Protein AF-A0A8T1NN93-F1 (afdb_monomer)

Nearest PDB structures (foldseek):
  7ung-assembly1_B9  TM=2.873E-01  e=2.394E+00  Homo sapiens
  7ung-assembly1_B0  TM=3.279E-01  e=4.125E+00  Homo sapiens
  8to0-assembly1_b  TM=2.936E-01  e=5.254E+00  Mus musculus

Solvent-accessible surface area (backbone atoms only — not comparable to full-atom values): 10200 Å² total; per-residue (Å²): 139,80,88,78,81,67,60,66,64,54,52,54,52,52,49,51,53,52,52,50,52,51,49,56,49,49,54,57,48,49,52,53,48,51,54,50,51,51,54,48,52,54,50,49,52,55,46,53,53,54,45,70,69,39,50,62,59,52,49,45,43,49,48,44,54,49,54,35,50,55,60,69,70,48,56,64,77,54,46,49,70,49,40,75,50,68,68,58,53,50,51,53,49,53,51,31,53,58,59,66,71,52,48,74,67,54,50,52,48,54,51,50,55,46,54,52,51,54,52,59,56,54,69,72,68,67,86,68,87,81,92,73,81,83,70,95,71,78,90,62,95,65,87,42,72,66,55,49,50,37,54,50,49,52,58,57,38,72,75,26,80,74,54,82,75,88,70,84,73,90,127

Radius of gyration: 30.6 Å; Cα contacts (8 Å, |Δi|>4): 57; chains: 1; bounding box: 56×47×96 Å

Structure (mmCIF, N/CA/C/O backbone):
data_AF-A0A8T1NN93-F1
#
_entry.id   AF-A0A8T1NN93-F1
#
loop_
_atom_site.group_PDB
_atom_site.id
_atom_site.type_symbol
_atom_site.label_atom_id
_atom_site.label_alt_id
_atom_site.label_comp_id
_atom_site.label_asym_id
_atom_site.label_entity_id
_atom_site.label_seq_id
_atom_site.pdbx_PDB_ins_code
_atom_site.Cartn_x
_atom_site.Cartn_y
_atom_site.Cartn_z
_atom_site.occupancy
_atom_site.B_iso_or_equiv
_atom_site.auth_seq_id
_atom_site.auth_comp_id
_atom_site.auth_asym_id
_atom_site.auth_atom_id
_atom_site.pdbx_PDB_model_num
ATOM 1 N N . MET A 1 1 ? 31.760 -30.870 -70.519 1.00 38.84 1 MET A N 1
ATOM 2 C CA . MET A 1 1 ? 32.379 -30.112 -69.416 1.00 38.84 1 MET A CA 1
ATOM 3 C C . MET A 1 1 ? 32.224 -28.653 -69.789 1.00 38.84 1 MET A C 1
ATOM 5 O O . MET A 1 1 ? 32.880 -28.238 -70.729 1.00 38.84 1 MET A O 1
ATOM 9 N N . TRP A 1 2 ? 31.260 -27.952 -69.193 1.00 49.47 2 TRP A N 1
ATOM 10 C CA . TRP A 1 2 ? 31.042 -26.522 -69.429 1.00 49.47 2 TRP A CA 1
ATOM 11 C C . TRP A 1 2 ? 31.575 -25.758 -68.215 1.00 49.47 2 TRP A C 1
ATOM 13 O O . TRP A 1 2 ? 31.363 -26.193 -67.085 1.00 49.47 2 TRP A O 1
ATOM 23 N N . GLU A 1 3 ? 32.341 -24.703 -68.485 1.00 45.94 3 GLU A N 1
ATOM 24 C CA . GLU A 1 3 ? 33.008 -23.828 -67.519 1.00 45.94 3 GLU A CA 1
ATOM 25 C C . GLU A 1 3 ? 32.014 -23.156 -66.562 1.00 45.94 3 GLU A C 1
ATOM 27 O O . GLU A 1 3 ? 31.079 -22.485 -66.986 1.00 45.94 3 GLU A O 1
ATOM 32 N N . ASN A 1 4 ? 32.267 -23.325 -65.262 1.00 49.56 4 ASN A N 1
ATOM 33 C CA . ASN A 1 4 ? 31.512 -22.781 -64.128 1.00 49.56 4 ASN A CA 1
ATOM 34 C C . ASN A 1 4 ? 32.011 -21.386 -63.689 1.00 49.56 4 ASN A C 1
ATOM 36 O O . ASN A 1 4 ? 31.954 -21.037 -62.517 1.00 49.56 4 ASN A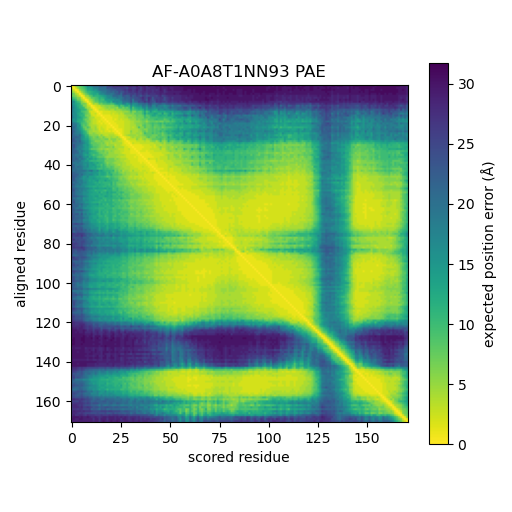 O 1
ATOM 40 N N . SER A 1 5 ? 32.588 -20.589 -64.588 1.00 54.12 5 SER A N 1
ATOM 41 C CA . SER A 1 5 ? 33.332 -19.374 -64.213 1.00 54.12 5 SER A CA 1
ATOM 42 C C . SER A 1 5 ? 32.494 -18.086 -64.183 1.00 54.12 5 SER A C 1
ATOM 44 O O . SER A 1 5 ? 33.062 -17.000 -64.115 1.00 54.12 5 SER A O 1
ATOM 46 N N . GLY A 1 6 ? 31.162 -18.183 -64.283 1.00 51.41 6 GLY A N 1
ATOM 47 C CA . GLY A 1 6 ? 30.247 -17.031 -64.310 1.00 51.41 6 GLY A CA 1
ATOM 48 C C . GLY A 1 6 ? 29.432 -16.804 -63.032 1.00 51.41 6 GLY A C 1
ATOM 49 O O . GLY A 1 6 ? 29.016 -15.678 -62.787 1.00 51.41 6 GLY A O 1
ATOM 50 N N . GLU A 1 7 ? 29.223 -17.838 -62.212 1.00 54.31 7 GLU A N 1
ATOM 51 C CA . GLU A 1 7 ? 28.372 -17.758 -61.008 1.00 54.31 7 GLU A CA 1
ATOM 52 C C . GLU A 1 7 ? 29.134 -17.209 -59.784 1.00 54.31 7 GLU A C 1
ATOM 54 O O . GLU A 1 7 ? 28.562 -16.519 -58.946 1.00 54.31 7 GLU A O 1
ATOM 59 N N . GLU A 1 8 ? 30.454 -17.411 -59.729 1.00 53.81 8 GLU A N 1
ATOM 60 C CA . GLU A 1 8 ? 31.299 -17.052 -58.577 1.00 53.81 8 GLU A CA 1
ATOM 61 C C . GLU A 1 8 ? 31.497 -15.525 -58.414 1.00 53.81 8 GLU A C 1
ATOM 63 O O . GLU A 1 8 ? 31.651 -15.017 -57.301 1.00 53.81 8 GLU A O 1
ATOM 68 N N . PHE A 1 9 ? 31.457 -14.761 -59.516 1.00 52.81 9 PHE A N 1
ATOM 69 C CA . PHE A 1 9 ? 31.613 -13.298 -59.483 1.00 52.81 9 PHE A CA 1
ATOM 70 C C . PHE A 1 9 ? 30.316 -12.586 -59.060 1.00 52.81 9 PHE A C 1
ATOM 72 O O . PHE A 1 9 ? 30.372 -11.605 -58.317 1.00 52.81 9 PHE A O 1
ATOM 79 N N . ASP A 1 10 ? 29.158 -13.106 -59.479 1.00 62.69 10 ASP A N 1
ATOM 80 C CA . ASP A 1 10 ? 27.834 -12.559 -59.153 1.00 62.69 10 ASP A CA 1
ATOM 81 C C . ASP A 1 10 ? 27.493 -12.802 -57.675 1.00 62.69 10 ASP A C 1
ATOM 83 O O . ASP A 1 10 ? 27.188 -11.857 -56.944 1.00 62.69 10 ASP A O 1
ATOM 87 N N . GLU A 1 11 ? 27.719 -14.027 -57.186 1.00 69.12 11 GLU A N 1
ATOM 88 C CA . GLU A 1 11 ? 27.493 -14.409 -55.787 1.00 69.12 11 GLU A CA 1
ATOM 89 C C . GLU A 1 11 ? 28.345 -13.575 -54.814 1.00 69.12 11 GLU A C 1
ATOM 91 O O . GLU A 1 11 ? 27.843 -13.091 -53.799 1.00 69.12 11 GLU A O 1
ATOM 96 N N . SER A 1 12 ? 29.615 -13.307 -55.144 1.00 73.69 12 SER A N 1
ATOM 97 C CA . SER A 1 12 ? 30.487 -12.467 -54.306 1.00 73.69 12 SER A CA 1
ATOM 98 C C . SER A 1 12 ? 29.979 -11.023 -54.158 1.00 73.69 12 SER A C 1
ATOM 100 O O . SER A 1 12 ? 30.104 -10.421 -53.087 1.00 73.69 12 SER A O 1
ATOM 102 N N . SER A 1 13 ? 29.356 -10.482 -55.209 1.00 76.81 13 SER A N 1
ATOM 103 C CA . SER A 1 13 ? 28.810 -9.123 -55.232 1.00 76.81 13 SER A CA 1
ATOM 104 C C . SER A 1 13 ? 27.467 -9.026 -54.500 1.00 76.81 13 SER A C 1
ATOM 106 O O . SER A 1 13 ? 27.203 -8.049 -53.791 1.00 76.81 13 SER A O 1
ATOM 108 N N . GLU A 1 14 ? 26.639 -10.070 -54.602 1.00 80.12 14 GLU A N 1
ATOM 109 C CA . GLU A 1 14 ? 25.393 -10.181 -53.850 1.00 80.12 14 GLU A CA 1
ATOM 110 C C . GLU A 1 14 ? 25.655 -10.345 -52.356 1.00 80.12 14 GLU A C 1
ATOM 112 O O . GLU A 1 14 ? 25.001 -9.679 -51.545 1.00 80.12 14 GLU A O 1
ATOM 117 N N . LEU A 1 15 ? 26.653 -11.160 -52.002 1.00 84.12 15 LEU A N 1
ATOM 118 C CA . LEU A 1 15 ? 27.126 -11.313 -50.635 1.00 84.12 15 LEU A CA 1
ATOM 119 C C . LEU A 1 15 ? 27.607 -9.968 -50.079 1.00 84.12 15 LEU A C 1
ATOM 121 O O . LEU A 1 15 ? 27.141 -9.577 -49.011 1.00 84.12 15 LEU A O 1
ATOM 125 N N . ASP A 1 16 ? 28.466 -9.213 -50.777 1.00 86.31 16 ASP A N 1
ATOM 126 C CA . ASP A 1 16 ? 28.946 -7.903 -50.290 1.00 86.31 16 ASP A CA 1
ATOM 127 C C . ASP A 1 16 ? 27.799 -6.893 -50.089 1.00 86.31 16 ASP A C 1
ATOM 129 O O . ASP A 1 16 ? 27.717 -6.228 -49.051 1.00 86.31 16 ASP A O 1
ATOM 133 N N . ARG A 1 17 ? 26.831 -6.844 -51.016 1.00 85.88 17 ARG A N 1
ATOM 134 C CA . ARG A 1 17 ? 25.621 -6.014 -50.877 1.00 85.88 17 ARG A CA 1
ATOM 135 C C . ARG A 1 17 ? 24.796 -6.411 -49.652 1.00 85.88 17 ARG A C 1
ATOM 137 O O . ARG A 1 17 ? 24.309 -5.546 -48.917 1.00 85.88 17 ARG A O 1
ATOM 144 N N . GLU A 1 18 ? 24.610 -7.708 -49.425 1.00 84.56 18 GLU A N 1
ATOM 145 C CA . GLU A 1 18 ? 23.870 -8.215 -48.271 1.00 84.56 18 GLU A CA 1
ATOM 146 C C . GLU A 1 18 ? 24.617 -7.938 -46.953 1.00 84.56 18 GLU A C 1
ATOM 148 O O . GLU A 1 18 ? 24.004 -7.532 -45.960 1.00 84.56 18 GLU A O 1
ATOM 153 N N . TRP A 1 19 ? 25.947 -8.065 -46.957 1.00 85.00 19 TRP A N 1
ATOM 154 C CA . TRP A 1 19 ? 26.824 -7.702 -45.845 1.00 85.00 19 TRP A CA 1
ATOM 155 C C . TRP A 1 19 ? 26.725 -6.216 -45.495 1.00 85.00 19 TRP A C 1
ATOM 157 O O . TRP A 1 19 ? 26.563 -5.884 -44.318 1.00 85.00 19 TRP A O 1
ATOM 167 N N . GLN A 1 20 ? 26.775 -5.318 -46.483 1.00 84.19 20 GLN A N 1
ATOM 168 C CA . GLN A 1 20 ? 26.622 -3.876 -46.264 1.00 84.19 20 GLN A CA 1
ATOM 169 C C . GLN A 1 20 ? 25.238 -3.534 -45.710 1.00 84.19 20 GLN A C 1
ATOM 171 O O . GLN A 1 20 ? 25.134 -2.838 -44.697 1.00 84.19 20 GLN A O 1
ATOM 176 N N . ARG A 1 21 ? 24.176 -4.108 -46.290 1.00 85.56 21 ARG A N 1
ATOM 177 C CA . ARG A 1 21 ? 22.802 -3.909 -45.814 1.00 85.56 21 ARG A CA 1
ATOM 178 C C . ARG A 1 21 ? 22.633 -4.356 -44.361 1.00 85.56 21 ARG A C 1
ATOM 180 O O . ARG A 1 21 ? 22.065 -3.615 -43.559 1.00 85.56 21 ARG A O 1
ATOM 187 N N . ARG A 1 22 ? 23.120 -5.552 -44.003 1.00 82.94 22 ARG A N 1
ATOM 188 C CA . ARG A 1 22 ? 23.084 -6.038 -42.613 1.00 82.94 22 ARG A CA 1
ATOM 189 C C . ARG A 1 2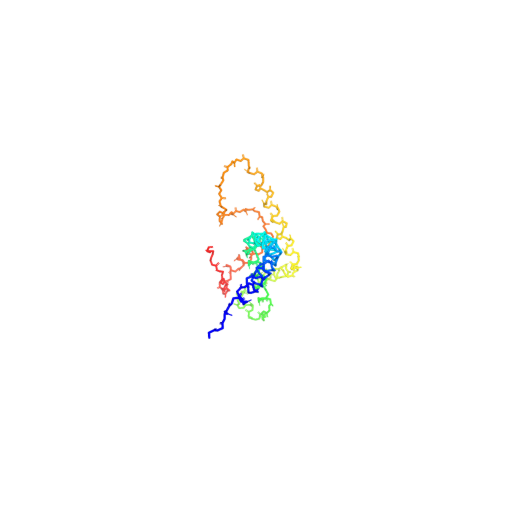2 ? 23.875 -5.115 -41.697 1.00 82.94 22 ARG A C 1
ATOM 191 O O . ARG A 1 22 ? 23.379 -4.752 -40.638 1.00 82.94 22 ARG A O 1
ATOM 198 N N . ARG A 1 23 ? 25.071 -4.690 -42.106 1.00 82.50 23 ARG A N 1
ATOM 199 C CA . ARG A 1 23 ? 25.928 -3.795 -41.320 1.00 82.50 23 ARG A CA 1
ATOM 200 C C . ARG A 1 23 ? 25.224 -2.475 -40.993 1.00 82.50 23 ARG A C 1
ATOM 202 O O . ARG A 1 23 ? 25.169 -2.091 -39.829 1.00 82.50 23 ARG A O 1
ATOM 209 N N . GLU A 1 24 ? 24.632 -1.811 -41.981 1.00 80.50 24 GLU A N 1
ATOM 210 C CA . GLU A 1 24 ? 23.891 -0.555 -41.781 1.00 80.50 24 GLU A CA 1
ATOM 211 C C . GLU A 1 24 ? 22.666 -0.729 -40.876 1.00 80.50 24 GLU A C 1
ATOM 213 O O . GLU A 1 24 ? 22.397 0.104 -39.999 1.00 80.50 24 GLU A O 1
ATOM 218 N N . GLN A 1 25 ? 21.946 -1.843 -41.044 1.00 79.12 25 GLN A N 1
ATOM 219 C CA . GLN A 1 25 ? 20.836 -2.200 -40.169 1.00 79.12 25 GLN A CA 1
ATOM 220 C C . GLN A 1 25 ? 21.312 -2.417 -38.734 1.00 79.12 25 GLN A C 1
ATOM 222 O O . GLN A 1 25 ? 20.744 -1.802 -37.836 1.00 79.12 25 GLN A O 1
ATOM 227 N N . TYR A 1 26 ? 22.365 -3.202 -38.501 1.00 79.81 26 TYR A N 1
ATOM 228 C CA . TYR A 1 26 ? 22.877 -3.476 -37.157 1.00 79.81 26 TYR A CA 1
ATOM 229 C C . TYR A 1 26 ? 23.505 -2.252 -36.488 1.00 79.81 26 TYR A C 1
ATOM 231 O O . TYR A 1 26 ? 23.354 -2.098 -35.282 1.00 79.81 26 TYR A O 1
ATOM 239 N N . HIS A 1 27 ? 24.135 -1.335 -37.227 1.00 80.19 27 HIS A N 1
ATOM 240 C CA . HIS A 1 27 ? 24.610 -0.077 -36.638 1.00 80.19 27 HIS A CA 1
ATOM 241 C C . HIS A 1 27 ? 23.452 0.805 -36.166 1.00 80.19 27 HIS A C 1
ATOM 243 O O . HIS A 1 27 ? 23.476 1.324 -35.051 1.00 80.19 27 HIS A O 1
ATOM 249 N N . THR A 1 28 ? 22.417 0.951 -36.996 1.00 82.12 28 THR A N 1
ATOM 250 C CA . THR A 1 28 ? 21.271 1.813 -36.678 1.00 82.12 28 THR A CA 1
ATOM 251 C C . THR A 1 28 ? 20.400 1.202 -35.579 1.00 82.12 28 THR A C 1
ATOM 253 O O . THR A 1 28 ? 19.984 1.909 -34.659 1.00 82.12 28 THR A O 1
ATOM 256 N N . HIS A 1 29 ? 20.142 -0.108 -35.648 1.00 83.38 29 HIS A N 1
ATOM 257 C CA . HIS A 1 29 ? 19.383 -0.831 -34.629 1.00 83.38 29 HIS A CA 1
ATOM 258 C C . HIS A 1 29 ? 20.182 -0.934 -33.332 1.00 83.38 29 HIS A C 1
ATOM 260 O O . HIS A 1 29 ? 19.659 -0.554 -32.294 1.00 83.38 29 HIS A O 1
ATOM 266 N N . GLY A 1 30 ? 21.464 -1.300 -33.390 1.00 87.12 30 GLY A N 1
ATOM 267 C CA . GLY A 1 30 ? 22.323 -1.410 -32.211 1.00 87.12 30 GLY A CA 1
ATOM 268 C C . GLY A 1 30 ? 22.500 -0.086 -31.463 1.00 87.12 30 GLY A C 1
ATOM 269 O O . GLY A 1 30 ? 22.475 -0.073 -30.237 1.00 87.12 30 GLY A O 1
ATOM 270 N N . TYR A 1 31 ? 22.595 1.051 -32.163 1.00 87.06 31 TYR A N 1
ATOM 271 C CA . TYR A 1 31 ? 22.619 2.363 -31.504 1.00 87.06 31 TYR A CA 1
ATOM 272 C C . TYR A 1 31 ? 21.290 2.681 -30.806 1.00 87.06 31 TYR A C 1
ATOM 274 O O . TYR A 1 31 ? 21.279 3.100 -29.649 1.00 87.06 31 TYR A O 1
ATOM 282 N N . ARG A 1 32 ? 20.155 2.460 -31.483 1.00 90.50 32 ARG A N 1
ATOM 283 C CA . ARG A 1 32 ? 18.826 2.682 -30.891 1.00 90.50 32 ARG A CA 1
ATOM 284 C C . ARG A 1 32 ? 18.585 1.775 -29.687 1.00 90.50 32 ARG A C 1
ATOM 286 O O . ARG A 1 32 ? 18.113 2.256 -28.662 1.00 90.50 32 ARG A O 1
ATOM 293 N N . GLU A 1 33 ? 18.934 0.500 -29.804 1.00 90.94 33 GLU A N 1
ATOM 294 C CA . GLU A 1 33 ? 18.854 -0.479 -28.722 1.00 90.94 33 GLU A CA 1
ATOM 295 C C . GLU A 1 33 ? 19.768 -0.098 -27.565 1.00 90.94 33 GLU A C 1
ATOM 297 O O . GLU A 1 33 ? 19.313 -0.108 -26.430 1.00 90.94 33 GLU A O 1
ATOM 302 N N . GLY A 1 34 ? 21.003 0.338 -27.827 1.00 92.31 34 GLY A N 1
ATOM 303 C CA . GLY A 1 34 ? 21.914 0.817 -26.788 1.00 92.31 34 GLY A CA 1
ATOM 304 C C . GLY A 1 34 ? 21.357 2.013 -26.009 1.00 92.31 34 GLY A C 1
ATOM 305 O O . GLY A 1 34 ? 21.431 2.040 -24.782 1.00 92.31 34 GLY A O 1
ATOM 306 N N . ILE A 1 35 ? 20.733 2.979 -26.694 1.00 91.44 35 ILE A N 1
ATOM 307 C CA . ILE A 1 35 ? 20.067 4.118 -26.039 1.00 91.44 35 ILE A CA 1
ATOM 308 C C . ILE A 1 35 ? 18.856 3.660 -25.218 1.00 91.44 35 ILE A C 1
ATOM 310 O O . ILE A 1 35 ? 18.665 4.134 -24.096 1.00 91.44 35 ILE A O 1
ATOM 314 N N . SER A 1 36 ? 18.033 2.757 -25.753 1.00 92.12 36 SER A N 1
ATOM 315 C CA . SER A 1 36 ? 16.876 2.211 -25.034 1.00 92.12 36 SER A CA 1
ATOM 316 C C . SER A 1 36 ? 17.301 1.402 -23.807 1.00 92.12 36 SER A C 1
ATOM 318 O O . SER A 1 36 ? 16.792 1.657 -22.720 1.00 92.12 36 SER A O 1
ATOM 320 N N . ALA A 1 37 ? 18.284 0.513 -23.952 1.00 92.69 37 ALA A N 1
ATOM 321 C CA . ALA A 1 37 ? 18.837 -0.299 -22.874 1.00 92.69 37 ALA A CA 1
ATOM 322 C C . ALA A 1 37 ? 19.474 0.566 -21.781 1.00 92.69 37 ALA A C 1
ATOM 324 O O . ALA A 1 37 ? 19.277 0.305 -20.600 1.00 92.69 37 ALA A O 1
ATOM 325 N N . GLY A 1 38 ? 20.180 1.641 -22.152 1.00 92.38 38 GLY A N 1
ATOM 326 C CA . GLY A 1 38 ? 20.723 2.595 -21.184 1.00 92.38 38 GLY A CA 1
ATOM 327 C C . GLY A 1 38 ? 19.631 3.304 -20.377 1.00 92.38 38 GLY A C 1
ATOM 328 O O . GLY A 1 38 ? 19.715 3.375 -19.153 1.00 92.38 38 GLY A O 1
ATOM 329 N N . LYS A 1 39 ? 18.569 3.781 -21.043 1.00 93.12 39 LYS A N 1
ATOM 330 C CA . LYS A 1 39 ? 17.413 4.399 -20.365 1.00 93.12 39 LYS A CA 1
ATOM 331 C C . LYS A 1 39 ? 16.711 3.421 -19.432 1.00 93.12 39 LYS A C 1
ATOM 333 O O . LYS A 1 39 ? 16.343 3.796 -18.322 1.00 93.12 39 LYS A O 1
ATOM 338 N N . GLU A 1 40 ? 16.524 2.189 -19.889 1.00 93.25 40 GLU A N 1
ATOM 339 C CA . GLU A 1 40 ? 15.908 1.132 -19.098 1.00 93.25 40 GLU A CA 1
ATOM 340 C C . GLU A 1 40 ? 16.757 0.791 -17.872 1.00 93.25 40 GLU A C 1
ATOM 342 O O . GLU A 1 40 ? 16.224 0.768 -16.767 1.00 93.25 40 GLU A O 1
ATOM 347 N N . ALA A 1 41 ? 18.071 0.620 -18.030 1.00 91.56 41 ALA A N 1
ATOM 348 C CA . ALA A 1 41 ? 18.976 0.336 -16.921 1.00 91.56 41 ALA A CA 1
ATOM 349 C C . ALA A 1 41 ? 18.922 1.431 -15.842 1.00 91.56 41 ALA A C 1
ATOM 351 O O . ALA A 1 41 ? 18.759 1.126 -14.660 1.00 91.56 41 ALA A O 1
ATOM 352 N N . SER A 1 42 ? 18.970 2.710 -16.236 1.00 89.38 42 SER A N 1
ATOM 353 C CA . SER A 1 42 ? 18.838 3.824 -15.287 1.00 89.38 42 SER A CA 1
ATOM 354 C C . SER A 1 42 ? 17.458 3.876 -14.617 1.00 89.38 42 SER A C 1
ATOM 356 O O . SER A 1 42 ? 17.359 4.174 -13.427 1.00 89.38 42 SER A O 1
ATOM 358 N N . ALA A 1 43 ? 16.380 3.570 -15.347 1.00 92.25 43 ALA A N 1
ATOM 359 C CA . ALA A 1 43 ? 15.034 3.515 -14.775 1.00 92.25 43 ALA A CA 1
ATOM 360 C C . ALA A 1 43 ? 14.878 2.355 -13.775 1.00 92.25 43 ALA A C 1
ATOM 362 O O . ALA A 1 43 ? 14.281 2.539 -12.713 1.00 92.25 43 ALA A O 1
ATOM 363 N N . GLN A 1 44 ? 15.445 1.184 -14.079 1.00 94.00 44 GLN A N 1
ATOM 364 C CA . GLN A 1 44 ? 15.456 0.026 -13.184 1.00 94.00 44 GLN A CA 1
ATOM 365 C C . GLN A 1 44 ? 16.250 0.306 -11.906 1.00 94.00 44 GLN A C 1
ATOM 367 O O . GLN A 1 44 ? 15.807 -0.070 -10.823 1.00 94.00 44 GLN A O 1
ATOM 372 N N . GLU A 1 45 ? 17.389 0.995 -11.997 1.00 91.81 45 GLU A N 1
ATOM 373 C CA . GLU A 1 45 ? 18.157 1.410 -10.819 1.00 91.81 45 GLU A CA 1
ATOM 374 C C . GLU A 1 45 ? 17.318 2.300 -9.890 1.00 91.81 45 GLU A C 1
ATOM 376 O O . GLU A 1 45 ? 17.183 2.002 -8.700 1.00 91.81 45 GLU A O 1
ATOM 381 N N . GLY A 1 46 ? 16.676 3.335 -10.443 1.00 89.56 46 GLY A N 1
ATOM 382 C CA . GLY A 1 46 ? 15.782 4.210 -9.683 1.00 89.56 46 GLY A CA 1
ATOM 383 C C . GLY A 1 46 ? 14.597 3.460 -9.065 1.00 89.56 46 GLY A C 1
ATOM 384 O O . GLY A 1 46 ? 14.274 3.668 -7.893 1.00 89.56 46 GLY A O 1
ATOM 385 N N . PHE A 1 47 ? 13.988 2.541 -9.820 1.00 92.75 47 PHE A N 1
ATOM 386 C CA . PHE A 1 47 ? 12.919 1.679 -9.319 1.00 92.75 47 PHE A CA 1
ATOM 387 C C . PHE A 1 47 ? 13.394 0.800 -8.160 1.00 92.75 47 PHE A C 1
ATOM 389 O O . PHE A 1 47 ? 12.734 0.755 -7.128 1.00 92.75 47 PHE A O 1
ATOM 396 N N . ASN A 1 48 ? 14.545 0.138 -8.288 1.00 92.88 48 ASN A N 1
ATOM 397 C CA . ASN A 1 48 ? 15.077 -0.753 -7.258 1.00 92.88 48 ASN A CA 1
ATOM 398 C C . ASN A 1 48 ? 15.346 -0.012 -5.944 1.00 92.88 48 ASN A C 1
ATOM 400 O O . ASN A 1 48 ? 15.063 -0.545 -4.870 1.00 92.88 48 ASN A O 1
ATOM 404 N N . ILE A 1 49 ? 15.870 1.214 -6.020 1.00 89.81 49 ILE A N 1
ATOM 405 C CA . ILE A 1 49 ? 16.077 2.072 -4.846 1.00 89.81 49 ILE A CA 1
ATOM 406 C C . ILE A 1 49 ? 14.727 2.415 -4.206 1.00 89.81 49 ILE A C 1
ATOM 408 O O . ILE A 1 49 ? 14.532 2.158 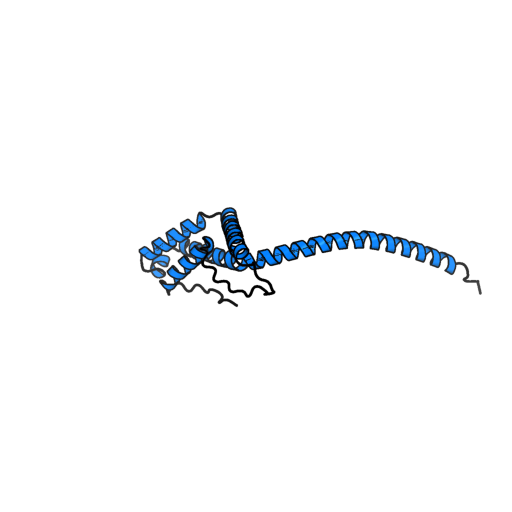-3.017 1.00 89.81 49 ILE A O 1
ATOM 412 N N . GLY A 1 50 ? 13.776 2.930 -4.992 1.00 89.50 50 GLY A N 1
ATOM 413 C CA . GLY A 1 50 ? 12.449 3.295 -4.491 1.00 89.50 50 GLY A CA 1
ATOM 414 C C . GLY A 1 50 ? 11.671 2.104 -3.927 1.00 89.50 50 GLY A C 1
ATOM 415 O O . GLY A 1 50 ? 11.008 2.223 -2.898 1.00 89.50 50 GLY A O 1
ATOM 416 N N . PHE A 1 51 ? 11.793 0.929 -4.543 1.00 91.19 51 PHE A N 1
ATOM 417 C CA . PHE A 1 51 ? 11.178 -0.309 -4.078 1.00 91.19 51 PHE A CA 1
ATOM 418 C C . PHE A 1 51 ? 11.732 -0.722 -2.713 1.00 91.19 51 PHE A C 1
ATOM 420 O O . PHE A 1 51 ? 10.958 -0.933 -1.785 1.00 91.19 51 PHE A O 1
ATOM 427 N N . LYS A 1 52 ? 13.061 -0.759 -2.546 1.00 90.44 52 LYS A N 1
ATOM 428 C CA . LYS A 1 52 ? 13.690 -1.083 -1.254 1.00 90.44 52 LYS A CA 1
ATOM 429 C C . LYS A 1 52 ? 13.256 -0.131 -0.140 1.00 90.44 52 LYS A C 1
ATOM 431 O O . LYS A 1 52 ? 13.022 -0.577 0.975 1.00 90.44 52 LYS A O 1
ATOM 436 N N . GLN A 1 53 ? 13.127 1.160 -0.447 1.00 89.06 53 GLN A N 1
ATOM 437 C CA . GLN A 1 53 ? 12.704 2.169 0.529 1.00 89.06 53 GLN A CA 1
ATOM 438 C C . GLN A 1 53 ? 11.216 2.063 0.891 1.00 89.06 53 GLN A C 1
ATOM 440 O O . GLN A 1 53 ? 10.839 2.345 2.025 1.00 89.06 53 GLN A O 1
ATOM 445 N N . SER A 1 54 ? 10.362 1.670 -0.057 1.00 89.69 54 SER A N 1
ATOM 446 C CA . SER A 1 54 ? 8.904 1.691 0.119 1.00 89.69 54 SER A CA 1
ATOM 447 C C . SER A 1 54 ? 8.294 0.354 0.529 1.00 89.69 54 SER A C 1
ATOM 449 O O . SER A 1 54 ? 7.225 0.362 1.135 1.00 89.69 54 SER A O 1
ATOM 451 N N . VAL A 1 55 ? 8.935 -0.784 0.234 1.00 90.56 55 VAL A N 1
ATOM 452 C CA . VAL A 1 55 ? 8.317 -2.115 0.372 1.00 90.56 55 VAL A CA 1
ATOM 453 C C . VAL A 1 55 ? 7.826 -2.395 1.791 1.00 90.56 55 VAL A C 1
ATOM 455 O O . VAL A 1 55 ? 6.679 -2.800 1.963 1.00 90.56 55 VAL A O 1
ATOM 458 N N . LEU A 1 56 ? 8.643 -2.116 2.809 1.00 89.88 56 LEU A N 1
ATOM 459 C CA . LEU A 1 56 ? 8.287 -2.380 4.204 1.00 89.88 56 LEU A CA 1
ATOM 460 C C . LEU A 1 56 ? 7.171 -1.445 4.686 1.00 89.88 56 LEU A C 1
ATOM 462 O O . LEU A 1 56 ? 6.185 -1.898 5.261 1.00 89.88 56 LEU A O 1
ATOM 466 N N . VAL A 1 57 ? 7.291 -0.146 4.398 1.00 90.56 57 VAL A N 1
ATOM 467 C CA . VAL A 1 57 ? 6.289 0.854 4.799 1.00 90.56 57 VAL A CA 1
ATOM 468 C C . VAL A 1 57 ? 4.951 0.586 4.111 1.00 90.56 57 VAL A C 1
ATOM 470 O O . VAL A 1 57 ? 3.905 0.605 4.756 1.00 90.56 57 VAL A O 1
ATOM 473 N N . GLY A 1 58 ? 4.977 0.286 2.811 1.00 92.31 58 GLY A N 1
ATOM 474 C CA . GLY A 1 58 ? 3.794 -0.062 2.031 1.00 92.31 58 GLY A CA 1
ATOM 475 C C . GLY A 1 58 ? 3.140 -1.358 2.509 1.00 92.31 58 GLY A C 1
ATOM 476 O O . GLY A 1 58 ? 1.914 -1.419 2.603 1.00 92.31 58 GLY A O 1
ATOM 477 N N . TYR A 1 59 ? 3.940 -2.365 2.870 1.00 92.06 59 TYR A N 1
ATOM 478 C CA . TYR A 1 59 ? 3.449 -3.611 3.454 1.00 92.06 59 TYR A CA 1
ATOM 479 C C . TYR A 1 59 ? 2.746 -3.373 4.796 1.00 92.06 59 TYR A C 1
ATOM 481 O O . TYR A 1 59 ? 1.587 -3.759 4.960 1.00 92.06 59 TYR A O 1
ATOM 489 N N . ASN A 1 60 ? 3.401 -2.669 5.723 1.00 92.38 60 ASN A N 1
ATOM 490 C CA . ASN A 1 60 ? 2.843 -2.344 7.037 1.00 92.38 60 ASN A CA 1
ATOM 491 C C . ASN A 1 60 ? 1.557 -1.518 6.908 1.00 92.38 60 ASN A C 1
ATOM 493 O O . ASN A 1 60 ? 0.552 -1.831 7.543 1.00 92.38 60 ASN A O 1
ATOM 497 N N . TRP A 1 61 ? 1.541 -0.520 6.022 1.00 94.19 61 TRP A N 1
ATOM 498 C CA . TRP A 1 61 ? 0.341 0.262 5.724 1.00 94.19 61 TRP A CA 1
ATOM 499 C C . TRP A 1 61 ? -0.808 -0.604 5.185 1.00 94.19 61 TRP A C 1
ATOM 501 O O . TRP A 1 61 ? -1.963 -0.450 5.595 1.00 94.19 61 TRP A O 1
ATOM 511 N N . GLY A 1 62 ? -0.492 -1.554 4.301 1.00 93.88 62 GLY A N 1
ATOM 512 C CA . GLY A 1 62 ? -1.442 -2.536 3.786 1.00 93.88 62 GLY A CA 1
ATOM 513 C C . GLY A 1 62 ? -2.032 -3.423 4.883 1.00 93.88 62 GLY A C 1
ATOM 514 O O . GLY A 1 62 ? -3.246 -3.624 4.906 1.00 93.88 62 GLY A O 1
ATOM 515 N N . ILE A 1 63 ? -1.207 -3.892 5.824 1.00 93.62 63 ILE A N 1
ATOM 516 C CA . ILE A 1 63 ? -1.652 -4.664 6.995 1.00 93.62 63 ILE A CA 1
ATOM 517 C C . ILE A 1 63 ? -2.629 -3.843 7.836 1.00 93.62 63 ILE A C 1
ATOM 519 O O . ILE A 1 63 ? -3.722 -4.324 8.132 1.00 93.62 63 ILE A O 1
ATOM 523 N N . VAL A 1 64 ? -2.280 -2.595 8.171 1.00 94.38 64 VAL A N 1
ATOM 524 C CA . VAL A 1 64 ? -3.148 -1.729 8.982 1.00 94.38 64 VAL A CA 1
ATOM 525 C C . VAL A 1 64 ? -4.512 -1.554 8.326 1.00 94.38 64 VAL A C 1
ATOM 527 O O . VAL A 1 64 ? -5.546 -1.784 8.958 1.00 94.38 64 VAL A O 1
ATOM 530 N N . ARG A 1 65 ? -4.528 -1.205 7.036 1.00 94.75 65 ARG A N 1
ATOM 531 C CA . ARG A 1 65 ? -5.758 -1.065 6.245 1.00 94.75 65 ARG A CA 1
ATOM 532 C C . ARG A 1 65 ? -6.555 -2.365 6.200 1.00 94.75 65 ARG A C 1
ATOM 534 O O . ARG A 1 65 ? -7.768 -2.336 6.394 1.00 94.75 65 ARG A O 1
ATOM 541 N N . GLY A 1 66 ? -5.893 -3.492 5.953 1.00 94.69 66 GLY A N 1
ATOM 542 C CA . GLY A 1 66 ? -6.530 -4.798 5.813 1.00 94.69 66 GLY A CA 1
ATOM 543 C C . GLY A 1 66 ? -7.175 -5.285 7.107 1.00 94.69 66 GLY A C 1
ATOM 544 O O . GLY A 1 66 ? -8.360 -5.616 7.110 1.00 94.69 66 GLY A O 1
ATOM 545 N N . VAL A 1 67 ? -6.426 -5.277 8.212 1.00 93.75 67 VAL A N 1
ATOM 546 C CA . VAL A 1 67 ? -6.908 -5.746 9.521 1.00 93.75 67 VAL A CA 1
ATO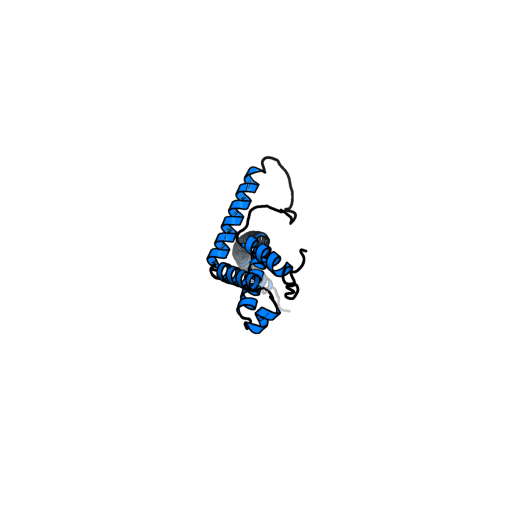M 547 C C . VAL A 1 67 ? -8.064 -4.880 10.010 1.00 93.75 67 VAL A C 1
ATOM 549 O O . VAL A 1 67 ? -9.116 -5.407 10.366 1.00 93.75 67 VAL A O 1
ATOM 552 N N . THR A 1 68 ? -7.914 -3.555 9.968 1.00 94.19 68 THR A N 1
ATOM 553 C CA . THR A 1 68 ? -8.977 -2.642 10.412 1.00 94.19 68 THR A CA 1
ATOM 554 C C . THR A 1 68 ? -10.230 -2.755 9.543 1.00 94.19 68 THR A C 1
ATOM 556 O O . THR A 1 68 ? -11.334 -2.753 10.082 1.00 94.19 68 THR A O 1
ATOM 559 N N . SER A 1 69 ? -10.091 -2.941 8.223 1.00 95.00 69 SER A N 1
ATOM 560 C CA . SER A 1 69 ? -11.229 -3.196 7.321 1.00 95.00 69 SER A CA 1
ATOM 561 C C . SER A 1 69 ? -11.945 -4.501 7.636 1.00 95.00 69 SER A C 1
ATOM 563 O O . SER A 1 69 ? -13.177 -4.544 7.672 1.00 95.00 69 SER A O 1
ATOM 565 N N . ALA A 1 70 ? -11.178 -5.574 7.850 1.00 93.50 70 ALA A N 1
ATOM 566 C CA . ALA A 1 70 ? -11.725 -6.882 8.173 1.00 93.50 70 ALA A CA 1
ATOM 567 C C . ALA A 1 70 ? -12.508 -6.811 9.485 1.00 93.50 70 ALA A C 1
ATOM 569 O O . ALA A 1 70 ? -13.674 -7.197 9.510 1.00 93.50 70 ALA A O 1
ATOM 570 N N . LEU A 1 71 ? -11.913 -6.223 10.529 1.00 91.50 71 LEU A N 1
ATOM 571 C CA . LEU A 1 71 ? -12.564 -6.005 11.819 1.00 91.50 71 LEU A CA 1
ATOM 572 C C . LEU A 1 71 ? -13.825 -5.153 11.683 1.00 91.50 71 LEU A C 1
ATOM 574 O O . LEU A 1 71 ? -14.866 -5.553 12.195 1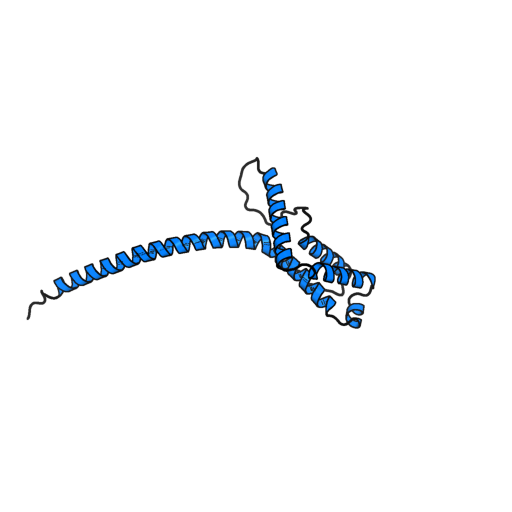.00 91.50 71 LEU A O 1
ATOM 578 N N . ALA A 1 72 ? -13.777 -4.028 10.962 1.00 92.25 72 ALA A N 1
ATOM 579 C CA . ALA A 1 72 ? -14.937 -3.160 10.755 1.00 92.25 72 ALA A CA 1
ATOM 580 C C . ALA A 1 72 ? -16.104 -3.890 10.065 1.00 92.25 72 ALA A C 1
ATOM 582 O O . ALA A 1 72 ? -17.265 -3.636 10.395 1.00 92.25 72 ALA A O 1
ATOM 583 N N . SER A 1 73 ? -15.794 -4.840 9.179 1.00 93.00 73 SER A N 1
ATOM 584 C CA . SER A 1 73 ? -16.770 -5.626 8.414 1.00 93.00 73 SER A CA 1
ATOM 585 C C . SER A 1 73 ? -17.403 -6.785 9.199 1.00 93.00 73 SER A C 1
ATOM 587 O O . SER A 1 73 ? -18.379 -7.371 8.731 1.00 93.00 73 SER A O 1
ATOM 589 N N . LEU A 1 74 ? -16.876 -7.144 10.377 1.00 92.50 74 LEU A N 1
ATOM 590 C CA . LEU A 1 74 ? -17.443 -8.224 11.190 1.00 92.50 74 LEU A CA 1
ATOM 591 C C . LEU A 1 74 ? -18.800 -7.821 11.807 1.00 92.50 74 LEU A C 1
ATOM 593 O O . LEU A 1 74 ? -18.999 -6.657 12.163 1.00 92.50 74 LEU A O 1
ATOM 597 N N . PRO A 1 75 ? -19.728 -8.772 12.013 1.00 92.44 75 PRO A N 1
ATOM 598 C CA . PRO A 1 75 ? -20.930 -8.536 12.811 1.00 92.44 75 PRO A CA 1
ATOM 599 C C . PRO A 1 75 ? -20.587 -8.204 14.269 1.00 92.44 75 PRO A C 1
ATOM 601 O O . PRO A 1 75 ? -19.637 -8.761 14.823 1.00 92.44 75 PRO A O 1
ATOM 604 N N . ASP A 1 76 ? -21.401 -7.372 14.919 1.00 89.31 76 ASP A N 1
ATOM 605 C CA . ASP A 1 76 ? -21.127 -6.889 16.282 1.00 89.31 76 ASP A CA 1
ATOM 606 C C . ASP A 1 76 ? -21.005 -8.025 17.305 1.00 89.31 76 ASP A C 1
ATOM 608 O O . ASP A 1 76 ? -20.041 -8.062 18.064 1.00 89.31 76 ASP A O 1
ATOM 612 N N . GLY A 1 77 ? -21.865 -9.046 17.230 1.00 88.19 77 GLY A N 1
ATOM 613 C CA . GLY A 1 77 ? -21.775 -10.208 18.124 1.00 88.19 77 GLY A CA 1
ATOM 614 C C . GLY A 1 77 ? -20.493 -11.041 17.959 1.00 88.19 77 GLY A C 1
ATOM 615 O O . GLY A 1 77 ? -20.111 -11.769 18.873 1.00 88.19 77 GLY A O 1
ATOM 616 N N . LEU A 1 78 ? -19.812 -10.951 16.809 1.00 86.88 78 LEU A N 1
ATOM 617 C CA . LEU A 1 78 ? -18.502 -11.574 16.610 1.00 86.88 78 LEU A CA 1
ATOM 618 C C . LEU A 1 78 ? -17.386 -10.643 17.101 1.00 86.88 78 LEU A C 1
ATOM 620 O O . LEU A 1 78 ? -16.487 -11.103 17.798 1.00 86.88 78 LEU A O 1
ATOM 624 N N . LYS A 1 79 ? -17.483 -9.334 16.832 1.00 88.69 79 LYS A N 1
ATOM 625 C CA . LYS A 1 79 ? -16.556 -8.321 17.368 1.00 88.69 79 LYS A CA 1
ATOM 626 C C . LYS A 1 79 ? -16.492 -8.358 18.893 1.00 88.69 79 LYS A C 1
ATOM 628 O O . LYS A 1 79 ? -15.403 -8.330 19.443 1.00 88.69 79 LYS A O 1
ATOM 633 N N . GLU A 1 80 ? -17.636 -8.476 19.560 1.00 89.06 80 GLU A N 1
ATOM 634 C CA . GLU A 1 80 ? -17.736 -8.582 21.022 1.00 89.06 80 GLU A CA 1
ATOM 635 C C . GLU A 1 80 ? -17.051 -9.834 21.584 1.00 89.06 80 GLU A C 1
ATOM 637 O O . GLU A 1 80 ? -16.541 -9.804 22.699 1.00 89.06 80 GLU A O 1
ATOM 642 N N . ARG A 1 81 ? -17.018 -10.932 20.816 1.00 86.38 81 ARG A N 1
ATOM 643 C CA . ARG A 1 81 ? -16.341 -12.176 21.212 1.00 86.38 81 ARG A CA 1
ATOM 644 C C . ARG A 1 81 ? -14.834 -12.141 20.990 1.00 86.38 81 ARG A C 1
ATOM 646 O O . ARG A 1 81 ? -14.117 -12.807 21.725 1.00 86.38 81 ARG A O 1
ATOM 653 N N . LEU A 1 82 ? -14.366 -11.440 19.957 1.00 85.81 82 LEU A N 1
ATOM 654 C CA . LEU A 1 82 ? -12.932 -11.312 19.672 1.00 85.81 82 LEU A CA 1
ATOM 655 C C . LEU A 1 82 ? -12.285 -10.188 20.490 1.00 85.81 82 LEU A C 1
ATOM 657 O O . LEU A 1 82 ? -11.119 -10.293 20.855 1.00 85.81 82 LEU A O 1
ATOM 661 N N . ILE A 1 83 ? -13.033 -9.118 20.762 1.00 87.88 83 ILE A N 1
ATOM 662 C CA . ILE A 1 83 ? -12.592 -7.944 21.511 1.00 87.88 83 ILE A CA 1
ATOM 663 C C . ILE A 1 83 ? -13.598 -7.737 22.639 1.00 87.88 83 ILE A C 1
ATOM 665 O O . ILE A 1 83 ? -14.664 -7.161 22.421 1.00 87.88 83 ILE A O 1
ATOM 669 N N . GLU A 1 84 ? -13.270 -8.215 23.838 1.00 83.94 84 GLU A N 1
ATOM 670 C CA . GLU A 1 84 ? -14.206 -8.265 24.971 1.00 83.94 84 GLU A CA 1
ATOM 671 C C . GLU A 1 84 ? -14.564 -6.863 25.499 1.00 83.94 84 GLU A C 1
ATOM 673 O O . GLU A 1 84 ? -15.731 -6.563 25.775 1.00 83.94 84 GLU A O 1
ATOM 678 N N . THR A 1 85 ? -13.582 -5.961 25.566 1.00 89.00 85 THR A N 1
ATOM 679 C CA . THR A 1 85 ? -13.744 -4.615 26.134 1.00 89.00 85 THR A CA 1
ATOM 680 C C . THR A 1 85 ? -14.305 -3.623 25.114 1.00 89.00 85 THR A C 1
ATOM 682 O O . THR A 1 85 ? -13.794 -3.501 24.000 1.00 89.00 85 THR A O 1
ATOM 685 N N . GLN A 1 86 ? -15.320 -2.847 25.514 1.00 88.00 86 GLN A N 1
ATOM 686 C CA . GLN A 1 86 ? -15.901 -1.794 24.668 1.00 88.00 86 GLN A CA 1
ATOM 687 C C . GLN A 1 86 ? -14.876 -0.718 24.285 1.00 88.00 86 GLN A C 1
ATOM 689 O O . GLN A 1 86 ? -14.836 -0.317 23.128 1.00 88.00 86 GLN A O 1
ATOM 694 N N . GLU A 1 87 ? -14.013 -0.310 25.217 1.00 91.62 87 GLU A N 1
ATOM 695 C CA . GLU A 1 87 ? -12.951 0.680 24.980 1.00 91.62 87 GLU A CA 1
ATOM 696 C C . GLU A 1 87 ? -12.038 0.261 23.821 1.00 91.62 87 GLU A C 1
ATOM 698 O O . GLU A 1 87 ? -11.804 1.035 22.899 1.00 91.62 87 GLU A O 1
ATOM 703 N N . LYS A 1 88 ? -11.619 -1.010 23.784 1.00 89.06 88 LYS A N 1
ATOM 704 C CA . LYS A 1 88 ? -10.792 -1.548 22.696 1.00 89.06 88 LYS A CA 1
ATOM 705 C C . LYS A 1 88 ? -11.528 -1.568 21.359 1.00 89.06 88 LYS A C 1
ATOM 707 O O . LYS A 1 88 ? -10.946 -1.236 20.328 1.00 89.06 88 LYS A O 1
ATOM 712 N N . ARG A 1 89 ? -12.820 -1.915 21.352 1.00 91.50 89 ARG A N 1
ATOM 713 C CA . ARG A 1 89 ? -13.648 -1.835 20.133 1.00 91.50 89 ARG A CA 1
ATOM 714 C C . ARG A 1 89 ? -13.745 -0.402 19.614 1.00 91.50 89 ARG A C 1
ATOM 716 O O . ARG A 1 89 ? -13.764 -0.193 18.401 1.00 91.50 89 ARG A O 1
ATOM 723 N N . ASP A 1 90 ? -13.799 0.567 20.520 1.00 93.00 90 ASP A N 1
ATOM 724 C CA . ASP A 1 90 ? -13.815 1.984 20.182 1.00 93.00 90 ASP A CA 1
ATOM 725 C C . ASP A 1 90 ? -12.461 2.444 19.619 1.00 93.00 90 ASP A C 1
ATOM 727 O O . ASP A 1 90 ? -12.447 3.106 18.583 1.00 93.00 90 ASP A O 1
ATOM 731 N N . GLU A 1 91 ? -11.340 2.011 20.205 1.00 94.00 91 GLU A N 1
ATOM 732 C CA . GLU A 1 91 ? -9.984 2.254 19.683 1.00 94.00 91 GLU A CA 1
ATOM 733 C C . GLU A 1 91 ? -9.813 1.695 18.259 1.00 94.00 91 GLU A C 1
ATOM 735 O O . GLU A 1 91 ? -9.420 2.427 17.350 1.00 94.00 91 GLU A O 1
ATOM 740 N N . PHE A 1 92 ? -10.202 0.437 18.011 1.00 93.50 92 PHE A N 1
ATOM 741 C CA . PHE A 1 92 ? -10.148 -0.154 16.666 1.00 93.50 92 PHE A CA 1
ATOM 742 C C . PHE A 1 92 ? -11.016 0.594 15.649 1.00 93.50 92 PHE A C 1
ATOM 744 O O . PHE A 1 92 ? -10.636 0.710 14.480 1.00 93.50 92 PHE A O 1
ATOM 751 N N . ARG A 1 93 ? -12.178 1.110 16.069 1.00 94.38 93 ARG A N 1
ATOM 752 C CA . ARG A 1 93 ? -13.041 1.926 15.206 1.00 94.38 93 ARG A CA 1
ATOM 753 C C . ARG A 1 93 ? -12.382 3.263 14.867 1.00 94.38 93 ARG A C 1
ATOM 755 O O . ARG A 1 93 ? -12.359 3.631 13.696 1.00 94.38 93 ARG A O 1
ATOM 762 N N . VAL A 1 94 ? -11.819 3.957 15.856 1.00 96.06 94 VAL A N 1
ATOM 763 C CA . VAL A 1 94 ? -11.103 5.226 15.644 1.00 96.06 94 VAL A CA 1
ATOM 764 C C . VAL A 1 94 ? -9.896 5.025 14.725 1.00 96.06 94 VAL A C 1
ATOM 766 O O . VAL A 1 94 ? -9.688 5.818 13.801 1.00 96.06 94 VAL A O 1
ATOM 769 N N . LEU A 1 95 ? -9.138 3.941 14.915 1.00 95.44 95 LEU A N 1
ATOM 770 C CA . LEU A 1 95 ? -8.028 3.578 14.037 1.00 95.44 95 LEU A CA 1
ATOM 771 C C . LEU A 1 95 ? -8.516 3.314 12.605 1.00 95.44 95 LEU A C 1
ATOM 773 O O . LEU A 1 95 ? -7.944 3.850 11.655 1.00 95.44 95 LEU A O 1
ATOM 777 N N . TYR A 1 96 ? -9.597 2.542 12.438 1.00 96.12 96 TYR A N 1
ATOM 778 C CA . TYR A 1 96 ? -10.209 2.284 11.131 1.00 96.12 96 TYR A CA 1
ATOM 779 C C . TYR A 1 96 ? -10.594 3.585 10.419 1.00 96.12 96 TYR A C 1
ATOM 781 O O . TYR A 1 96 ? -10.193 3.784 9.271 1.00 96.12 96 TYR A O 1
ATOM 789 N N . GLU A 1 97 ? -11.321 4.479 11.092 1.00 96.12 97 GLU A N 1
ATOM 790 C CA . GLU A 1 97 ? -11.758 5.764 10.536 1.00 96.12 97 GLU A CA 1
ATOM 791 C C . GLU A 1 97 ? -10.565 6.647 10.151 1.00 96.12 97 GLU A C 1
ATOM 793 O O . GLU A 1 97 ? -10.518 7.187 9.043 1.00 96.12 97 GLU A O 1
ATOM 798 N N . SER A 1 98 ? -9.554 6.723 11.021 1.00 95.06 98 SER A N 1
ATOM 799 C CA . SER A 1 98 ? -8.333 7.500 10.785 1.00 95.06 98 SER A CA 1
ATOM 800 C C . SER A 1 98 ? -7.583 7.004 9.549 1.00 95.06 98 SER A C 1
ATOM 802 O O . SER A 1 98 ? -7.259 7.781 8.651 1.00 95.06 98 SER A O 1
ATOM 804 N N . VAL A 1 99 ? -7.367 5.695 9.454 1.00 94.62 99 VAL A N 1
ATOM 805 C CA . VAL A 1 99 ? -6.623 5.048 8.367 1.00 94.62 99 VAL A CA 1
ATOM 806 C C . VAL A 1 99 ? -7.398 5.067 7.040 1.00 94.62 99 VAL A C 1
ATOM 808 O O . VAL A 1 99 ? -6.798 5.168 5.964 1.00 94.62 99 VAL A O 1
ATOM 811 N N . HIS A 1 100 ? -8.730 4.994 7.084 1.00 95.00 100 HIS A N 1
ATOM 812 C CA . HIS A 1 100 ? -9.579 5.028 5.888 1.00 95.00 100 HIS A CA 1
ATOM 813 C C . HIS A 1 100 ? -9.871 6.435 5.382 1.00 95.00 100 HIS A C 1
ATOM 815 O O . HIS A 1 100 ? -10.147 6.594 4.194 1.00 95.00 100 HIS A O 1
ATOM 821 N N . SER A 1 101 ? -9.739 7.452 6.235 1.00 95.69 101 SER A N 1
ATOM 822 C CA . SER A 1 101 ? -9.784 8.852 5.804 1.00 95.69 101 SER A CA 1
ATOM 823 C C . SER A 1 101 ? -8.611 9.230 4.887 1.00 95.69 101 SER A C 1
ATOM 825 O O . SER A 1 101 ? -8.728 10.152 4.081 1.00 95.69 101 SER A O 1
ATOM 827 N N . ILE A 1 102 ? -7.495 8.496 4.969 1.00 95.31 102 ILE A N 1
ATOM 828 C CA . ILE A 1 102 ? -6.296 8.729 4.162 1.00 95.31 102 ILE A CA 1
ATOM 829 C C . ILE A 1 102 ? -6.466 8.076 2.783 1.00 95.31 102 ILE A C 1
ATOM 831 O O . ILE A 1 102 ? -6.641 6.856 2.653 1.00 95.31 102 ILE A O 1
ATOM 835 N N . SER A 1 103 ? -6.390 8.895 1.731 1.00 95.75 103 SER A N 1
ATOM 836 C CA . SER A 1 103 ? -6.402 8.417 0.347 1.00 95.75 103 SER A CA 1
ATOM 837 C C . SER A 1 103 ? -5.071 7.754 -0.033 1.00 95.75 103 SER A C 1
ATOM 839 O O . SER A 1 103 ? -4.046 7.940 0.620 1.00 95.75 103 SER A O 1
ATOM 841 N N . THR A 1 104 ? -5.050 6.989 -1.127 1.00 93.38 104 THR A N 1
ATOM 842 C CA . THR A 1 104 ? -3.805 6.391 -1.646 1.00 93.38 104 THR A CA 1
ATOM 843 C C . THR A 1 104 ? -2.775 7.448 -2.051 1.00 93.38 104 THR A C 1
ATOM 845 O O . THR A 1 104 ? -1.579 7.252 -1.848 1.00 93.38 104 THR A O 1
ATOM 848 N N . VAL A 1 105 ? -3.239 8.581 -2.585 1.00 94.94 105 VAL A N 1
ATOM 849 C CA . VAL A 1 105 ? -2.393 9.715 -2.978 1.00 94.94 105 VAL A CA 1
ATOM 850 C C . VAL A 1 105 ? -1.808 10.402 -1.747 1.00 94.94 105 VAL A C 1
ATOM 852 O O . VAL A 1 105 ? -0.616 10.699 -1.723 1.00 94.94 105 VAL A O 1
ATOM 855 N N . ASP A 1 106 ? -2.616 10.601 -0.706 1.00 95.25 106 ASP A N 1
ATOM 856 C CA . ASP A 1 106 ? -2.151 11.214 0.539 1.00 95.25 106 ASP A CA 1
ATOM 857 C C . ASP A 1 106 ? -1.188 10.294 1.291 1.00 95.25 106 ASP A C 1
ATOM 859 O O . ASP A 1 106 ? -0.179 10.767 1.804 1.00 95.25 106 ASP A O 1
ATOM 863 N N . ALA A 1 107 ? -1.430 8.980 1.301 1.00 94.19 107 ALA A N 1
ATOM 864 C CA . ALA A 1 107 ? -0.493 8.010 1.863 1.00 94.19 107 ALA A CA 1
ATOM 865 C C . ALA A 1 107 ? 0.867 8.059 1.146 1.00 94.19 107 ALA A C 1
ATOM 867 O O . ALA A 1 107 ? 1.909 8.109 1.798 1.00 94.19 107 ALA A O 1
ATOM 868 N N . LEU A 1 108 ? 0.869 8.118 -0.191 1.00 93.06 108 LEU A N 1
ATOM 869 C CA . LEU A 1 108 ? 2.101 8.265 -0.969 1.00 93.06 108 LEU A CA 1
ATOM 870 C C . LEU A 1 108 ? 2.810 9.593 -0.669 1.00 93.06 108 LEU A C 1
ATOM 872 O O . LEU A 1 108 ? 4.034 9.630 -0.557 1.00 93.06 108 LEU A O 1
ATOM 876 N N . ARG A 1 109 ? 2.052 10.682 -0.513 1.00 93.38 109 ARG A N 1
ATOM 877 C CA . ARG A 1 109 ? 2.601 11.983 -0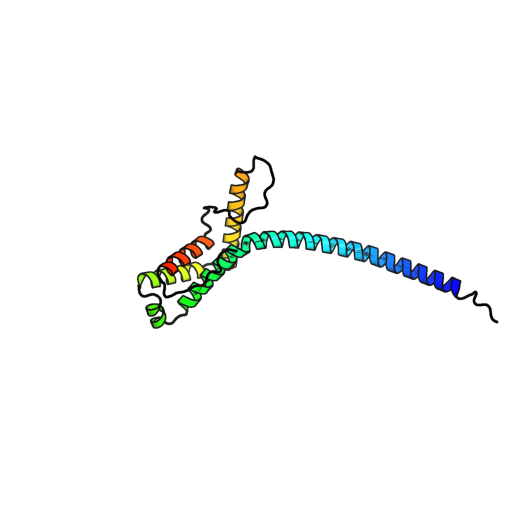.126 1.00 93.38 109 ARG A CA 1
ATOM 878 C C . ARG A 1 109 ? 3.248 11.931 1.257 1.00 93.38 109 ARG A C 1
ATOM 880 O O . ARG A 1 109 ? 4.388 12.353 1.384 1.00 93.38 109 ARG A O 1
ATOM 887 N N . LEU A 1 110 ? 2.568 11.356 2.250 1.00 92.94 110 LEU A N 1
ATOM 888 C CA . LEU A 1 110 ? 3.102 11.177 3.603 1.00 92.94 110 LEU A CA 1
ATOM 889 C C . LEU A 1 110 ? 4.400 10.361 3.606 1.00 92.94 110 LEU A C 1
ATOM 891 O O . LEU A 1 110 ? 5.333 10.709 4.321 1.00 92.94 110 LEU A O 1
ATOM 895 N N . PHE A 1 111 ? 4.473 9.306 2.791 1.00 92.50 111 PHE A N 1
ATOM 896 C CA . PHE A 1 111 ? 5.695 8.521 2.621 1.00 92.50 111 PHE A CA 1
ATOM 897 C C . PHE A 1 111 ? 6.834 9.340 1.998 1.00 92.50 111 PHE A C 1
ATOM 899 O O . PHE A 1 111 ? 7.966 9.282 2.468 1.00 92.50 111 PHE A O 1
ATOM 906 N N . ASN A 1 112 ? 6.551 10.123 0.955 1.00 91.94 112 ASN A N 1
ATOM 907 C CA . ASN A 1 112 ? 7.569 10.957 0.318 1.00 91.94 112 ASN A CA 1
ATOM 908 C C . ASN A 1 112 ? 8.062 12.075 1.244 1.00 91.94 112 ASN A C 1
ATOM 910 O O . ASN A 1 112 ? 9.263 12.332 1.290 1.00 91.94 112 ASN A O 1
ATOM 914 N N . ASP A 1 113 ? 7.156 12.715 1.985 1.00 91.75 113 ASP A N 1
ATOM 915 C CA . ASP A 1 113 ? 7.493 13.750 2.964 1.00 91.75 113 ASP A CA 1
ATOM 916 C C . ASP A 1 113 ? 8.417 13.175 4.055 1.00 91.75 113 ASP A C 1
ATOM 918 O O . ASP A 1 113 ? 9.427 13.792 4.400 1.00 91.75 113 ASP A O 1
ATOM 922 N N . ASP A 1 114 ? 8.128 11.958 4.530 1.00 89.69 114 ASP A N 1
ATOM 923 C CA . ASP A 1 114 ? 8.984 11.225 5.467 1.00 89.69 114 ASP A CA 1
ATOM 924 C C . ASP A 1 114 ? 10.365 10.893 4.876 1.00 89.69 114 ASP A C 1
ATOM 926 O O . ASP A 1 114 ? 11.408 11.150 5.477 1.00 89.69 114 ASP A O 1
ATOM 930 N N . LEU A 1 115 ? 10.394 10.382 3.647 1.00 88.38 115 LEU A N 1
ATOM 931 C CA . LEU A 1 115 ? 11.631 10.040 2.951 1.00 88.38 115 LEU A CA 1
ATOM 932 C C . LEU A 1 115 ? 12.533 11.268 2.748 1.00 88.38 115 LEU A C 1
ATOM 934 O O . LEU A 1 115 ? 13.755 11.171 2.881 1.00 88.38 115 LEU A O 1
ATOM 938 N N . VAL A 1 116 ? 11.948 12.430 2.443 1.00 88.88 116 VAL A N 1
ATOM 939 C CA . VAL A 1 116 ? 12.677 13.703 2.344 1.00 88.88 116 VAL A CA 1
ATOM 940 C C . VAL A 1 116 ? 13.212 14.133 3.708 1.00 88.88 116 VAL A C 1
ATOM 942 O O . VAL A 1 116 ? 14.368 14.552 3.792 1.00 88.88 116 V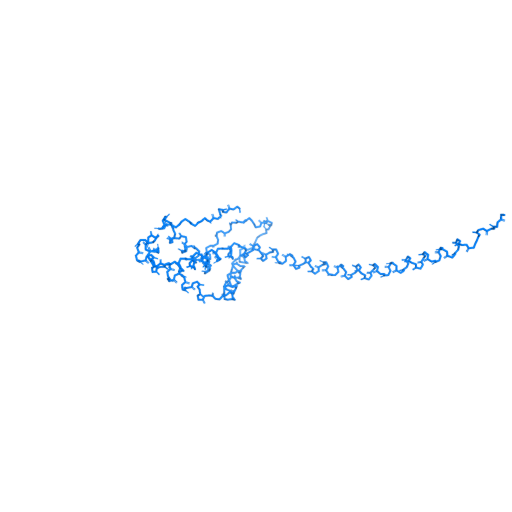AL A O 1
ATOM 945 N N . ALA A 1 117 ? 12.414 13.999 4.771 1.00 87.06 117 ALA A N 1
ATOM 946 C CA . ALA A 1 117 ? 12.847 14.318 6.127 1.00 87.06 117 ALA A CA 1
ATOM 947 C C . ALA A 1 117 ? 14.034 13.443 6.566 1.00 87.06 117 ALA A C 1
ATOM 949 O O . ALA A 1 117 ? 15.041 13.982 7.019 1.00 87.06 117 ALA A O 1
ATOM 950 N N . LYS A 1 118 ? 13.976 12.122 6.347 1.00 84.06 118 LYS A N 1
ATOM 951 C CA . LYS A 1 118 ? 15.078 11.191 6.661 1.00 84.06 118 LYS A CA 1
ATOM 952 C C . LYS A 1 118 ? 16.376 11.558 5.945 1.00 84.06 118 LYS A C 1
ATOM 954 O O . LYS A 1 118 ? 17.412 11.709 6.587 1.00 84.06 118 LYS A O 1
ATOM 959 N N . LYS A 1 119 ? 16.305 11.839 4.640 1.00 83.94 119 LYS A N 1
ATOM 960 C CA . LYS A 1 119 ? 17.474 12.287 3.861 1.00 83.94 119 LYS A CA 1
ATOM 961 C C . LYS A 1 119 ? 18.063 13.607 4.364 1.00 83.94 119 LYS A C 1
ATOM 963 O O . LYS A 1 119 ? 19.273 13.806 4.278 1.00 83.94 119 LYS A O 1
ATOM 968 N N . ALA A 1 120 ? 17.228 14.522 4.858 1.00 82.69 120 ALA A N 1
ATOM 969 C CA . ALA A 1 120 ? 17.694 15.790 5.414 1.00 82.69 120 ALA A CA 1
ATOM 970 C C . ALA A 1 120 ? 18.457 15.605 6.738 1.00 82.69 120 ALA A C 1
ATOM 972 O O . ALA A 1 120 ? 19.406 16.347 6.986 1.00 82.69 120 ALA A O 1
ATOM 973 N N . LEU A 1 121 ? 18.083 14.613 7.556 1.00 76.88 121 LEU A N 1
ATOM 974 C CA . LEU A 1 121 ? 18.833 14.241 8.760 1.00 76.88 121 LEU A CA 1
ATOM 975 C C . LEU A 1 121 ? 20.178 13.579 8.416 1.00 76.88 121 LEU A C 1
ATOM 977 O O . LEU A 1 121 ? 21.210 14.011 8.922 1.00 76.88 121 LEU A O 1
ATOM 981 N N . GLU A 1 122 ? 20.193 12.612 7.495 1.00 69.56 122 GLU A N 1
ATOM 982 C CA . GLU A 1 122 ? 21.419 11.905 7.072 1.00 69.56 122 GLU A CA 1
ATOM 983 C C . GLU A 1 122 ? 22.455 12.844 6.417 1.00 69.56 122 GLU A C 1
ATOM 985 O O . GLU A 1 122 ? 23.667 12.689 6.586 1.00 69.56 122 GLU A O 1
ATOM 990 N N . GLY A 1 123 ? 21.995 13.872 5.695 1.00 59.22 123 GLY A N 1
ATOM 991 C CA . GLY A 1 123 ? 22.859 14.883 5.078 1.00 59.22 123 GLY A CA 1
ATOM 992 C C . GLY A 1 123 ? 23.615 15.776 6.072 1.00 59.22 123 GLY A C 1
ATOM 993 O O . GLY A 1 123 ? 24.576 16.433 5.673 1.00 59.22 123 GLY A O 1
ATOM 994 N N . SER A 1 124 ? 23.216 15.800 7.349 1.00 54.66 124 SER A N 1
ATOM 995 C CA . SER A 1 124 ? 23.904 16.549 8.409 1.00 54.66 124 SER A CA 1
ATOM 996 C C . SER A 1 124 ? 25.041 15.759 9.070 1.00 54.66 124 SER A C 1
ATOM 998 O O . SER A 1 124 ? 25.896 16.370 9.709 1.00 54.66 124 SER A O 1
ATOM 1000 N N . GLU A 1 125 ? 25.061 14.430 8.942 1.00 50.59 125 GLU A N 1
ATOM 1001 C CA . GLU A 1 125 ? 26.015 13.558 9.646 1.00 50.59 125 GLU A CA 1
ATOM 1002 C C . GLU A 1 125 ? 27.190 13.106 8.758 1.00 50.59 125 GLU A C 1
ATOM 1004 O O . GLU A 1 125 ? 28.260 12.773 9.261 1.00 50.59 125 GLU A O 1
ATOM 1009 N N . ASN A 1 126 ? 27.062 13.192 7.429 1.00 44.59 126 ASN A N 1
ATOM 1010 C CA . ASN A 1 126 ? 28.070 12.706 6.476 1.00 44.59 126 ASN A CA 1
ATOM 1011 C C . ASN A 1 126 ? 29.132 13.747 6.064 1.00 44.59 126 ASN A C 1
ATOM 1013 O O . ASN A 1 126 ? 29.453 13.900 4.884 1.00 44.59 126 ASN A O 1
ATOM 1017 N N . SER A 1 127 ? 29.747 14.413 7.045 1.00 46.88 127 SER A N 1
ATOM 1018 C CA . SER A 1 127 ? 31.064 15.043 6.868 1.00 46.88 127 SER A CA 1
ATOM 1019 C C . SER A 1 127 ? 32.171 14.174 7.468 1.00 46.88 127 SER A C 1
ATOM 1021 O O . SER A 1 127 ? 33.033 14.693 8.160 1.00 46.88 127 SER A O 1
ATOM 1023 N N . GLU A 1 128 ? 32.179 12.866 7.213 1.00 37.66 128 GLU A N 1
ATOM 1024 C CA . GLU A 1 128 ? 33.400 12.060 7.294 1.00 37.66 128 GLU A CA 1
ATOM 1025 C C . GLU A 1 128 ? 33.266 10.790 6.441 1.00 37.66 128 GLU A C 1
ATOM 1027 O O . GLU A 1 128 ? 32.198 10.206 6.284 1.00 37.66 128 GLU A O 1
ATOM 1032 N N . ALA A 1 129 ? 34.356 10.451 5.763 1.00 40.25 129 ALA A N 1
ATOM 1033 C CA . ALA A 1 129 ? 34.374 9.578 4.604 1.00 40.25 129 ALA A CA 1
ATOM 1034 C C . ALA A 1 129 ? 34.162 8.086 4.916 1.00 40.25 129 ALA A C 1
ATOM 1036 O O . ALA A 1 129 ? 34.608 7.571 5.936 1.00 40.25 129 ALA A O 1
ATOM 1037 N N . SER A 1 130 ? 33.699 7.387 3.872 1.00 38.44 130 SER A N 1
ATOM 1038 C CA . SER A 1 130 ? 34.013 5.994 3.518 1.00 38.44 130 SER A CA 1
ATOM 1039 C C . SER A 1 130 ? 32.919 4.948 3.746 1.00 38.44 130 SER A C 1
ATOM 1041 O O . SER A 1 130 ? 32.592 4.563 4.860 1.00 38.44 130 SER A O 1
ATOM 1043 N N . SER A 1 131 ? 32.469 4.418 2.603 1.00 49.03 131 SER A N 1
ATOM 1044 C CA . SER A 1 131 ? 32.003 3.050 2.351 1.00 49.03 131 SER A CA 1
ATOM 1045 C C . SER A 1 131 ? 31.231 2.345 3.469 1.00 49.03 131 SER A C 1
ATOM 1047 O O . SER A 1 131 ? 31.807 1.655 4.304 1.00 49.03 131 SER A O 1
ATOM 1049 N N . ARG A 1 132 ? 29.900 2.350 3.372 1.00 38.94 132 ARG A N 1
ATOM 1050 C CA . ARG A 1 132 ? 29.095 1.223 3.850 1.00 38.94 132 ARG A CA 1
ATOM 1051 C C . ARG A 1 132 ? 27.821 1.089 3.030 1.00 38.94 132 ARG A C 1
ATOM 1053 O O . ARG A 1 132 ? 27.049 2.025 2.872 1.00 38.94 132 ARG A O 1
ATOM 1060 N N . LEU A 1 133 ? 27.656 -0.111 2.486 1.00 44.56 133 LEU A N 1
ATOM 1061 C CA . LEU A 1 133 ? 26.382 -0.656 2.041 1.00 44.56 133 LEU A CA 1
ATOM 1062 C C . LEU A 1 133 ? 25.368 -0.440 3.181 1.00 44.56 133 LEU A C 1
ATOM 1064 O O . LEU A 1 133 ? 25.723 -0.777 4.314 1.00 44.56 133 LEU A O 1
ATOM 1068 N N . PRO A 1 134 ? 24.165 0.113 2.944 1.00 40.16 134 PRO A N 1
ATOM 1069 C CA . PRO A 1 134 ? 23.236 0.353 4.034 1.00 40.16 134 PRO A CA 1
ATOM 1070 C C . PRO A 1 134 ? 22.728 -1.005 4.516 1.00 40.16 134 PRO A C 1
ATOM 1072 O O . PRO A 1 134 ? 21.910 -1.661 3.869 1.00 40.16 134 PRO A O 1
ATOM 1075 N N . SER A 1 135 ? 23.302 -1.466 5.626 1.00 35.28 135 SER A N 1
ATOM 1076 C CA . SER A 1 135 ? 22.755 -2.546 6.428 1.00 35.28 135 SER A CA 1
ATOM 1077 C C . SER A 1 135 ? 21.362 -2.130 6.864 1.00 35.28 135 SER A C 1
ATOM 1079 O O . SER A 1 135 ? 21.167 -1.032 7.380 1.00 35.28 135 SER A O 1
ATOM 1081 N N . LEU A 1 136 ? 20.417 -3.025 6.613 1.00 45.34 136 LEU A N 1
ATOM 1082 C CA . LEU A 1 136 ? 18.982 -2.888 6.797 1.00 45.34 136 LEU A CA 1
ATOM 1083 C C . LEU A 1 136 ? 18.607 -2.797 8.288 1.00 45.34 136 LEU A C 1
ATOM 1085 O O . LEU A 1 136 ? 17.944 -3.679 8.813 1.00 45.34 136 LEU A O 1
ATOM 1089 N N . GLN A 1 137 ? 19.082 -1.787 9.017 1.00 52.72 137 GLN A N 1
ATOM 1090 C CA . GLN A 1 137 ? 18.640 -1.554 10.389 1.00 52.72 137 GLN A CA 1
ATOM 1091 C C . GLN A 1 137 ? 18.994 -0.149 10.873 1.00 52.72 137 GLN A C 1
ATOM 1093 O O . GLN A 1 137 ? 19.809 0.030 11.771 1.00 52.72 137 GLN A O 1
ATOM 1098 N N . GLU A 1 138 ? 18.349 0.864 10.304 1.00 40.75 138 GLU A N 1
ATOM 1099 C CA . GLU A 1 138 ? 18.268 2.163 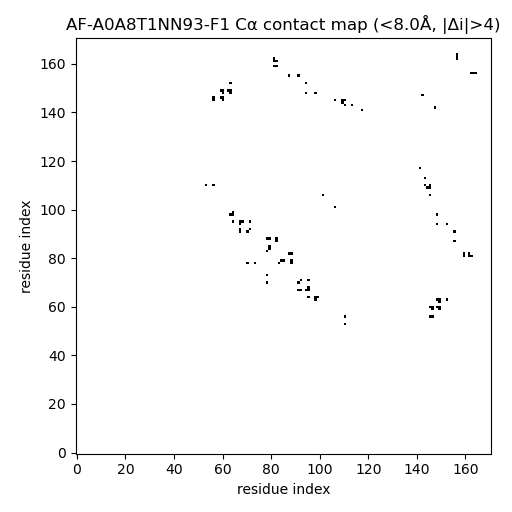10.968 1.00 40.75 138 GLU A CA 1
ATOM 1100 C C . GLU A 1 138 ? 16.938 2.253 11.702 1.00 40.75 138 GLU A C 1
ATOM 1102 O O . GLU A 1 138 ? 15.889 2.571 11.144 1.00 40.75 138 GLU A O 1
ATOM 1107 N N . GLN A 1 139 ? 17.012 1.938 12.997 1.00 47.62 139 GLN A N 1
ATOM 1108 C CA . GLN A 1 139 ? 16.062 2.410 13.995 1.00 47.62 139 GLN A CA 1
ATOM 1109 C C . GLN A 1 139 ? 16.186 3.937 14.070 1.00 47.62 139 GLN A C 1
ATOM 1111 O O . GLN A 1 139 ? 16.866 4.491 14.929 1.00 47.62 139 GLN A O 1
ATOM 1116 N N . SER A 1 140 ? 15.577 4.617 13.106 1.00 44.19 140 SER A N 1
ATOM 1117 C CA . SER A 1 140 ? 15.449 6.065 13.082 1.00 44.19 140 SER A CA 1
ATOM 1118 C C . SER A 1 140 ? 14.157 6.425 13.805 1.00 44.19 140 SER A C 1
ATOM 1120 O O . SER A 1 140 ? 13.062 6.178 13.303 1.00 44.19 140 SER A O 1
ATOM 1122 N N . SER A 1 141 ? 14.284 6.994 15.007 1.00 45.22 141 SER A N 1
ATOM 1123 C CA . SER A 1 141 ? 13.191 7.559 15.817 1.00 45.22 141 SER A CA 1
ATOM 1124 C C . SER A 1 141 ? 12.593 8.838 15.197 1.00 45.22 141 SER A C 1
ATOM 1126 O O . SER A 1 141 ? 12.352 9.825 15.891 1.00 45.22 141 SER A O 1
ATOM 1128 N N . GLY A 1 142 ? 12.358 8.835 13.884 1.00 46.03 142 GLY A N 1
ATOM 1129 C CA . GLY A 1 142 ? 11.476 9.763 13.190 1.00 46.03 142 GLY A CA 1
ATOM 1130 C C . GLY A 1 142 ? 10.081 9.149 13.149 1.00 46.03 142 GLY A C 1
ATOM 1131 O O . GLY A 1 142 ? 9.895 8.044 12.653 1.00 46.03 142 GLY A O 1
ATOM 1132 N N . SER A 1 143 ? 9.102 9.820 13.749 1.00 56.03 143 SER A N 1
ATOM 1133 C CA . SER A 1 143 ? 7.733 9.315 13.885 1.00 56.03 143 SER A CA 1
ATOM 1134 C C . SER A 1 143 ? 7.020 9.319 12.526 1.00 56.03 143 SER A C 1
ATOM 1136 O O . SER A 1 143 ? 6.336 10.278 12.160 1.00 56.03 143 SER A O 1
ATOM 1138 N N . ASN A 1 144 ? 7.207 8.254 11.747 1.00 71.94 144 ASN A N 1
ATOM 1139 C CA . ASN A 1 144 ? 6.600 8.107 10.428 1.00 71.94 144 ASN A CA 1
ATOM 1140 C C . ASN A 1 144 ? 5.097 7.916 10.644 1.00 71.94 144 ASN A C 1
ATOM 1142 O O . ASN A 1 144 ? 4.678 6.910 11.210 1.00 71.94 144 ASN A O 1
ATOM 1146 N N . ARG A 1 145 ? 4.256 8.867 10.210 1.00 82.62 145 ARG A N 1
ATOM 1147 C CA . ARG A 1 1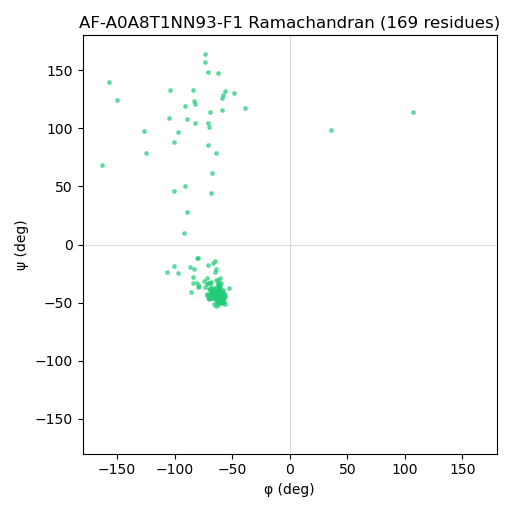45 ? 2.802 8.831 10.494 1.00 82.62 145 ARG A CA 1
ATOM 1148 C C . ARG A 1 145 ? 2.145 7.506 10.098 1.00 82.62 145 ARG A C 1
ATOM 1150 O O . ARG A 1 145 ? 1.269 7.036 10.811 1.00 82.62 145 ARG A O 1
ATOM 1157 N N . LEU A 1 146 ? 2.579 6.906 8.986 1.00 88.81 146 LEU A N 1
ATOM 1158 C CA . LEU A 1 146 ? 2.093 5.600 8.528 1.00 88.81 146 LEU A CA 1
ATOM 1159 C C . LEU A 1 146 ? 2.563 4.446 9.424 1.00 88.81 146 LEU A C 1
ATOM 1161 O O . LEU A 1 146 ? 1.804 3.519 9.682 1.00 88.81 146 LEU A O 1
ATOM 1165 N N . GLU A 1 147 ? 3.797 4.513 9.914 1.00 88.44 147 GLU A N 1
ATOM 1166 C CA . GLU A 1 147 ? 4.368 3.500 10.802 1.00 88.44 147 GLU A CA 1
ATOM 1167 C C . GLU A 1 147 ? 3.803 3.606 12.219 1.00 88.44 147 GLU A C 1
ATOM 1169 O O . GLU A 1 147 ? 3.582 2.586 12.861 1.00 88.44 147 GLU A O 1
ATOM 1174 N N . ASN A 1 148 ? 3.449 4.812 12.670 1.00 91.19 148 ASN A N 1
ATOM 1175 C CA . ASN A 1 148 ? 2.746 5.010 13.935 1.00 91.19 148 ASN A CA 1
ATOM 1176 C C . ASN A 1 148 ? 1.428 4.229 13.969 1.00 91.19 148 ASN A C 1
ATOM 1178 O O . ASN A 1 148 ? 1.148 3.583 14.969 1.00 91.19 148 ASN A O 1
ATOM 1182 N N . TYR A 1 149 ? 0.651 4.225 12.876 1.00 93.12 149 TYR A N 1
ATOM 1183 C CA . TYR A 1 149 ? -0.580 3.429 12.805 1.00 93.12 149 TYR A CA 1
ATOM 1184 C C . TYR A 1 149 ? -0.312 1.922 12.877 1.00 93.12 149 TYR A C 1
ATOM 1186 O O . TYR A 1 149 ? -1.141 1.165 13.376 1.00 93.12 149 TYR A O 1
ATOM 1194 N N . PHE A 1 150 ? 0.840 1.472 12.377 1.00 91.88 150 PHE A N 1
ATOM 1195 C CA . PHE A 1 150 ? 1.246 0.074 12.485 1.00 91.88 150 PHE A CA 1
ATOM 1196 C C . PHE A 1 150 ? 1.642 -0.289 13.918 1.00 91.88 150 PHE A C 1
ATOM 1198 O O . PHE A 1 150 ? 1.203 -1.319 14.422 1.00 91.88 150 PHE A O 1
ATOM 1205 N N . VAL A 1 151 ? 2.395 0.579 14.596 1.00 91.44 151 VAL A N 1
ATOM 1206 C CA . VAL A 1 151 ? 2.733 0.424 16.020 1.00 91.44 151 VAL A CA 1
ATOM 1207 C C . VAL A 1 151 ? 1.473 0.456 16.889 1.00 91.44 151 VAL A C 1
ATOM 1209 O O . VAL A 1 151 ? 1.316 -0.381 17.775 1.00 91.44 151 VAL A O 1
ATOM 1212 N N . GLU A 1 152 ? 0.546 1.371 16.607 1.00 92.88 152 GLU A N 1
ATOM 1213 C CA . GLU A 1 152 ? -0.754 1.455 17.276 1.00 92.88 152 GLU A CA 1
ATOM 1214 C C . GLU A 1 152 ? -1.546 0.157 17.089 1.00 92.88 152 GLU A C 1
ATOM 1216 O O . GLU A 1 152 ? -1.986 -0.440 18.069 1.00 92.88 152 GLU A O 1
ATOM 1221 N N . LEU A 1 153 ? -1.644 -0.352 15.857 1.00 92.50 153 LEU A N 1
ATOM 1222 C CA . LEU A 1 153 ? -2.299 -1.630 15.596 1.00 92.50 153 LEU A CA 1
ATOM 1223 C C . LEU A 1 153 ? -1.634 -2.791 16.352 1.00 92.50 153 LEU A C 1
ATOM 1225 O O . LEU A 1 153 ? -2.339 -3.618 16.927 1.00 92.50 153 LEU A O 1
ATOM 1229 N N . GLN A 1 154 ? -0.301 -2.869 16.363 1.00 90.69 154 GLN A N 1
ATOM 1230 C CA . GLN A 1 154 ? 0.420 -3.910 17.102 1.00 90.69 154 GLN A CA 1
ATOM 1231 C C . GLN A 1 154 ? 0.123 -3.851 18.600 1.00 90.69 154 GLN A C 1
ATOM 1233 O O . GLN A 1 154 ? -0.141 -4.890 19.200 1.00 90.69 154 GLN A O 1
ATOM 1238 N N . SER A 1 155 ? 0.106 -2.647 19.178 1.00 90.62 155 SER A N 1
ATOM 1239 C CA . SER A 1 155 ? -0.249 -2.431 20.582 1.00 90.62 155 SER A CA 1
ATOM 1240 C C . SER A 1 155 ? -1.680 -2.885 20.887 1.00 90.62 155 SER A C 1
ATOM 1242 O O . SER A 1 155 ? -1.927 -3.498 21.921 1.00 90.62 155 SER A O 1
ATOM 1244 N N . LEU A 1 156 ? -2.638 -2.612 19.997 1.00 89.88 156 LEU A N 1
ATOM 1245 C CA . LEU A 1 156 ? -4.023 -3.059 20.178 1.00 89.88 156 LEU A CA 1
ATOM 1246 C C . LEU A 1 156 ? -4.169 -4.581 20.064 1.00 89.88 156 LEU A C 1
ATOM 1248 O O . LEU A 1 156 ? -4.965 -5.185 20.783 1.00 89.88 156 LEU A O 1
ATOM 1252 N N . LEU A 1 157 ? -3.406 -5.206 19.164 1.00 88.94 157 LEU A N 1
ATOM 1253 C CA . LEU A 1 157 ? -3.431 -6.652 18.954 1.00 88.94 157 LEU A CA 1
ATOM 1254 C C . LEU A 1 157 ? -2.751 -7.420 20.090 1.00 88.94 157 LEU A C 1
ATOM 1256 O O . LEU A 1 157 ? -3.256 -8.470 20.477 1.00 88.94 157 LEU A O 1
ATOM 1260 N N . SER A 1 158 ? -1.666 -6.901 20.677 1.00 85.00 158 SER A N 1
ATOM 1261 C CA . SER A 1 158 ? -1.041 -7.530 21.851 1.00 85.00 158 SER A CA 1
ATOM 1262 C C . SER A 1 158 ? -1.984 -7.607 23.051 1.00 85.00 158 SER A C 1
ATOM 1264 O O . SER A 1 158 ? -1.894 -8.542 23.844 1.00 85.00 158 SER A O 1
ATOM 1266 N N . ASP A 1 159 ? -2.923 -6.666 23.144 1.00 82.69 159 ASP A N 1
ATOM 1267 C CA . ASP A 1 159 ? -3.943 -6.639 24.191 1.00 82.69 159 ASP A CA 1
ATOM 1268 C C . ASP A 1 159 ? -5.124 -7.590 23.897 1.00 82.69 159 ASP A C 1
ATOM 1270 O O . ASP A 1 159 ? -5.944 -7.845 24.779 1.00 82.69 159 ASP A O 1
ATOM 1274 N N . CYS A 1 160 ? -5.222 -8.132 22.675 1.00 82.62 160 CYS A N 1
ATOM 1275 C CA . CYS A 1 160 ? -6.320 -8.986 22.214 1.00 82.62 160 CYS A CA 1
ATOM 1276 C C . CYS A 1 160 ? -5.792 -10.334 21.677 1.00 82.62 160 CYS A C 1
ATOM 1278 O O . CYS A 1 160 ? -5.764 -10.542 20.464 1.00 82.62 160 CYS A O 1
ATOM 1280 N N . PRO A 1 161 ? -5.437 -11.305 22.542 1.00 76.81 161 PRO A N 1
ATOM 1281 C CA . PRO A 1 161 ? -4.810 -12.564 22.118 1.00 76.81 161 PRO A CA 1
ATOM 1282 C C . PRO A 1 161 ? -5.715 -13.461 21.254 1.00 76.81 161 PRO A C 1
ATOM 1284 O O . PRO A 1 161 ? -5.233 -14.399 20.627 1.00 76.81 161 PRO A O 1
ATOM 1287 N N . ALA A 1 162 ? -7.025 -13.191 21.207 1.00 77.56 162 ALA A N 1
ATOM 1288 C CA . ALA A 1 162 ? -7.963 -13.873 20.314 1.00 77.56 162 ALA A CA 1
ATOM 1289 C C . ALA A 1 162 ? -7.782 -13.486 18.831 1.00 77.56 162 ALA A C 1
ATOM 1291 O O . ALA A 1 162 ? -8.273 -14.190 17.947 1.00 77.56 162 ALA A O 1
ATOM 1292 N N . LEU A 1 163 ? -7.097 -12.372 18.554 1.00 78.06 163 LEU A N 1
ATOM 1293 C CA . LEU A 1 163 ? -6.776 -11.885 17.218 1.00 78.06 163 LEU A CA 1
ATOM 1294 C C . LEU A 1 163 ? -5.325 -12.235 16.878 1.00 78.06 163 LEU A C 1
ATOM 1296 O O . LEU A 1 163 ? -4.416 -11.437 17.090 1.00 78.06 163 LEU A O 1
ATOM 1300 N N . ASP A 1 164 ? -5.111 -13.426 16.322 1.00 77.50 164 ASP A N 1
ATOM 1301 C CA . ASP A 1 164 ? -3.797 -13.804 15.801 1.00 77.50 164 ASP A CA 1
ATOM 1302 C C . ASP A 1 164 ? -3.609 -13.244 14.384 1.00 77.50 164 ASP A C 1
ATOM 1304 O O . ASP A 1 164 ? -4.198 -13.725 13.410 1.00 77.50 164 ASP A O 1
ATOM 1308 N N . VAL A 1 165 ? -2.812 -12.183 14.275 1.00 77.62 165 VAL A N 1
ATOM 1309 C CA . VAL A 1 165 ? -2.387 -11.615 12.995 1.00 77.62 165 VAL A CA 1
ATOM 1310 C C . VAL A 1 165 ? -0.936 -12.011 12.776 1.00 77.62 165 VAL A C 1
ATOM 1312 O O . VAL A 1 165 ? -0.027 -11.496 13.425 1.00 77.62 165 VAL A O 1
ATOM 1315 N N . HIS A 1 166 ? -0.708 -12.915 11.827 1.00 75.12 166 HIS A N 1
ATOM 1316 C CA . HIS A 1 166 ? 0.637 -13.352 11.487 1.00 75.12 166 HIS A CA 1
ATOM 1317 C C . HIS A 1 166 ? 1.400 -12.241 10.752 1.00 75.12 166 HIS A C 1
ATOM 1319 O O . HIS A 1 166 ? 1.212 -12.012 9.553 1.00 75.12 166 HIS A O 1
ATOM 1325 N N . PHE A 1 167 ? 2.315 -11.583 11.457 1.00 72.12 167 PHE A N 1
ATOM 1326 C CA . PHE A 1 167 ? 3.317 -10.726 10.839 1.00 72.12 167 PHE A CA 1
ATOM 1327 C C . PHE A 1 167 ? 4.478 -11.612 10.368 1.00 72.12 167 PHE A C 1
ATOM 1329 O O . PHE A 1 167 ? 5.038 -12.346 11.185 1.00 72.12 167 PHE A O 1
ATOM 1336 N N . PRO A 1 168 ? 4.866 -11.598 9.081 1.00 57.94 168 PRO A N 1
ATOM 1337 C CA . PRO A 1 168 ? 6.104 -12.239 8.673 1.00 57.94 168 PRO A CA 1
ATOM 1338 C C . PRO A 1 168 ? 7.243 -11.582 9.455 1.00 57.94 168 PRO A C 1
ATOM 1340 O O . PRO A 1 168 ? 7.475 -10.379 9.352 1.00 57.94 168 PRO A O 1
ATOM 1343 N N . VAL A 1 169 ? 7.894 -12.381 10.299 1.00 48.75 169 VAL A N 1
ATOM 1344 C CA . VAL A 1 169 ? 9.076 -11.981 11.060 1.00 48.75 169 VAL A CA 1
ATOM 1345 C C . VAL A 1 169 ? 10.134 -11.486 10.076 1.00 48.75 169 VAL A C 1
ATOM 1347 O O . VAL A 1 169 ? 10.384 -12.144 9.066 1.00 48.75 169 VAL A O 1
ATOM 1350 N N . ASN A 1 170 ? 10.719 -10.327 10.391 1.00 44.34 170 ASN A N 1
ATOM 1351 C CA . ASN A 1 170 ? 11.837 -9.709 9.679 1.00 44.34 170 ASN A CA 1
ATOM 1352 C C . ASN A 1 170 ? 12.856 -10.772 9.220 1.00 44.34 170 ASN A C 1
ATOM 1354 O O . ASN A 1 170 ? 13.451 -11.450 10.062 1.00 44.34 170 ASN A O 1
ATOM 1358 N N . GLN A 1 171 ? 13.039 -10.906 7.903 1.00 34.31 171 GLN A N 1
ATOM 1359 C CA . GLN A 1 171 ? 14.215 -11.537 7.293 1.00 34.31 171 GLN A CA 1
ATOM 1360 C C . GLN A 1 171 ? 15.204 -10.459 6.867 1.00 34.31 171 GLN A C 1
ATOM 1362 O O . GLN A 1 171 ? 14.738 -9.423 6.340 1.00 34.31 171 GLN A O 1
#

Mean predicted aligned error: 12.31 Å

Sequence (171 aa):
MWENSGEEFDESSELDREWQRRREQYHTHGYREGISAGKEASAQEGFNIGFKQSVLVGYNWGIVRGVTSALASLPDGLKERLIETQEKRDEFRVLYESVHSISTVDALRLFNDDLVAKKALEGSENSEASSRLPSLQEQSSGSNRLENYFVELQSLLSDCPALDVHFPVNQ

InterPro domains:
  IPR019191 Essential protein Yae1, N-terminal [PF09811] (30-67)
  IPR038881 Yae1-like [PTHR18829] (1-168)

pLDDT: mean 80.18, std 17.8, range [34.31, 96.12]

Secondary structure (DSSP, 8-state):
-----SHHHHHHHHHHHHHHHHHHHHHHHHHHHHHHHHHHHHHHHHHHHHHHHHHHHHHHHHHHHHHHHHHHHS-HHHHHHHS--HHHHHHHHHHHHHHHHS-HHHHHHHHHHHHHHHHHHHTTT--S-------S--------HHHHHHHHHHHHHHT-TT---------

Foldseek 3Di:
DDDPPPPVVVVVVVVVVVVVVVVVVCVVVVVVVVVVVVVVVVVVVVVVVVCVLCVVLVVLLVLLQVVLVVLVPDDPVVNCVQPVDPVLVVLSPVLNVVSVVQDPVNSVVLSVVVVVVVVVVVVVVPPDDDDDDPDPDDPDPPPSVSVVSSVSVVVSCVVGVSDDDDDPPDD

Organism: Carya illinoinensis (NCBI:txid32201)